Protein AF-A0A0M6WS82-F1 (afdb_monomer)

Sequence (126 aa):
MIPICLILFILFIAVITFAIKMADSAQAKVTEEFWEKERKANSTLRGDTTDLCYITIPEKFFPLNNDKINDLRDKTLVNLTGMTNTDLKLKYGILNFKKLSEYDDNFTKFVSMLESLQADAASAGN

Structure (mmCIF, N/CA/C/O backbone):
data_AF-A0A0M6WS82-F1
#
_entry.id   AF-A0A0M6WS82-F1
#
loop_
_atom_site.group_PDB
_atom_site.id
_atom_site.type_symbol
_atom_site.label_atom_id
_atom_site.label_alt_id
_atom_site.label_comp_id
_atom_site.label_asym_id
_atom_site.label_entity_id
_atom_site.label_seq_id
_atom_site.pdbx_PDB_ins_code
_atom_site.Cartn_x
_atom_site.Cartn_y
_atom_site.Cartn_z
_atom_site.occupancy
_atom_site.B_iso_or_equiv
_atom_site.auth_seq_id
_atom_site.auth_comp_id
_atom_site.auth_asym_id
_atom_site.auth_atom_id
_atom_site.pdbx_PDB_model_num
ATOM 1 N N . MET A 1 1 ? -27.044 28.189 49.399 1.00 62.81 1 MET A N 1
ATOM 2 C CA . MET A 1 1 ? -26.299 28.389 48.132 1.00 62.81 1 MET A CA 1
ATOM 3 C C . MET A 1 1 ? -25.342 27.234 47.833 1.00 62.81 1 MET A C 1
ATOM 5 O O . MET A 1 1 ? -25.453 26.661 46.763 1.00 62.81 1 MET A O 1
ATOM 9 N N . ILE A 1 2 ? -24.507 26.805 48.789 1.00 69.88 2 ILE A N 1
ATOM 10 C CA . ILE A 1 2 ? -23.569 25.663 48.662 1.00 69.88 2 ILE A CA 1
ATOM 11 C C . ILE A 1 2 ? -24.190 24.347 48.112 1.00 69.88 2 ILE A C 1
ATOM 13 O O . ILE A 1 2 ? -23.599 23.779 47.196 1.00 69.88 2 ILE A O 1
ATOM 17 N N . PRO A 1 3 ? -25.371 23.862 48.563 1.00 78.75 3 PRO A N 1
ATOM 18 C CA . PRO A 1 3 ? -25.913 22.585 48.073 1.00 78.75 3 PRO A CA 1
ATOM 19 C C . PRO A 1 3 ? -26.384 22.633 46.611 1.00 78.75 3 PRO A C 1
ATOM 21 O O . PRO A 1 3 ? -26.290 21.637 45.904 1.00 78.75 3 PRO A O 1
ATOM 24 N N . ILE A 1 4 ? -26.835 23.796 46.130 1.00 87.94 4 ILE A N 1
ATOM 25 C CA . ILE A 1 4 ? -27.279 23.973 44.739 1.00 87.94 4 ILE A CA 1
ATOM 26 C C . ILE A 1 4 ? -26.070 23.956 43.795 1.00 87.94 4 ILE A C 1
ATOM 28 O O . ILE A 1 4 ? -26.120 23.319 42.746 1.00 87.94 4 ILE A O 1
ATOM 32 N N . CYS A 1 5 ? -24.955 24.580 44.190 1.00 85.12 5 CYS A N 1
ATOM 33 C CA . CYS A 1 5 ? -23.719 24.561 43.406 1.00 85.12 5 CYS A CA 1
ATOM 34 C C . CYS A 1 5 ? -23.167 23.137 43.222 1.00 85.12 5 CYS A C 1
ATOM 36 O O . CYS A 1 5 ? -22.713 22.800 42.132 1.00 85.12 5 CYS A O 1
ATOM 38 N N . LEU A 1 6 ? -23.247 22.290 44.256 1.00 88.44 6 LEU A N 1
ATOM 39 C CA . LEU A 1 6 ? -22.808 20.891 44.176 1.00 88.44 6 LEU A CA 1
ATOM 40 C C . LEU A 1 6 ? -23.674 20.069 43.216 1.00 88.44 6 LEU A C 1
ATOM 42 O O . LEU A 1 6 ? -23.142 19.299 42.422 1.00 88.44 6 LEU A O 1
ATOM 46 N N . ILE A 1 7 ? -24.995 20.268 43.241 1.00 92.06 7 ILE A N 1
ATOM 47 C CA . ILE A 1 7 ? -25.918 19.591 42.320 1.00 92.06 7 ILE A CA 1
ATOM 48 C C . ILE A 1 7 ? -25.612 19.981 40.867 1.00 92.06 7 ILE A C 1
ATOM 50 O O . ILE A 1 7 ? -25.510 19.109 40.007 1.00 92.06 7 ILE A O 1
ATOM 54 N N . LEU A 1 8 ? -25.398 21.272 40.593 1.00 90.19 8 LEU A N 1
ATOM 55 C CA . LEU A 1 8 ? -25.033 21.749 39.254 1.00 90.19 8 LEU A CA 1
ATOM 56 C C . LEU A 1 8 ? -23.676 21.203 38.793 1.00 90.19 8 LEU A C 1
ATOM 58 O O . LEU A 1 8 ? -23.534 20.812 37.637 1.00 90.19 8 LEU A O 1
ATOM 62 N N . PHE A 1 9 ? -22.697 21.126 39.695 1.00 92.75 9 PHE A N 1
ATOM 63 C CA . PHE A 1 9 ? -21.379 20.569 39.398 1.00 92.75 9 PHE A CA 1
ATOM 64 C C . PHE A 1 9 ? -21.446 19.074 39.049 1.00 92.75 9 PHE A C 1
ATOM 66 O O . PHE A 1 9 ? -20.829 18.637 38.080 1.00 92.75 9 PHE A O 1
ATOM 73 N N . ILE A 1 10 ? -22.252 18.295 39.776 1.00 93.00 10 ILE A N 1
ATOM 74 C CA . ILE A 1 10 ? -22.468 16.869 39.485 1.00 93.00 10 ILE A CA 1
ATOM 75 C C . ILE A 1 10 ? -23.164 16.685 38.130 1.00 93.00 10 ILE A C 1
ATOM 77 O O . ILE A 1 10 ? -22.744 15.839 37.340 1.00 93.00 10 ILE A O 1
ATOM 81 N N . LEU A 1 11 ? -24.186 17.494 37.826 1.00 93.12 11 LEU A N 1
ATOM 82 C CA . LEU A 1 11 ? -24.853 17.457 36.519 1.00 93.12 11 LEU A CA 1
ATOM 83 C C . LEU A 1 11 ? -23.888 17.807 35.382 1.00 93.12 11 LEU A C 1
ATOM 85 O O . LEU A 1 11 ? -23.895 17.148 34.344 1.00 93.12 11 LEU A O 1
ATOM 89 N N . PHE A 1 12 ? -23.019 18.793 35.590 1.00 94.62 12 PHE A N 1
ATOM 90 C CA . PHE A 1 12 ? -21.999 19.171 34.619 1.00 94.62 12 PHE A CA 1
ATOM 91 C C . PHE A 1 12 ? -21.001 18.033 34.353 1.00 94.62 12 PHE A C 1
ATOM 93 O O . PHE A 1 12 ? -20.741 17.703 33.194 1.00 94.62 12 PHE A O 1
ATOM 100 N N . ILE A 1 13 ? -20.508 17.366 35.404 1.00 94.06 13 ILE A N 1
ATOM 101 C CA . ILE A 1 13 ? -19.629 16.19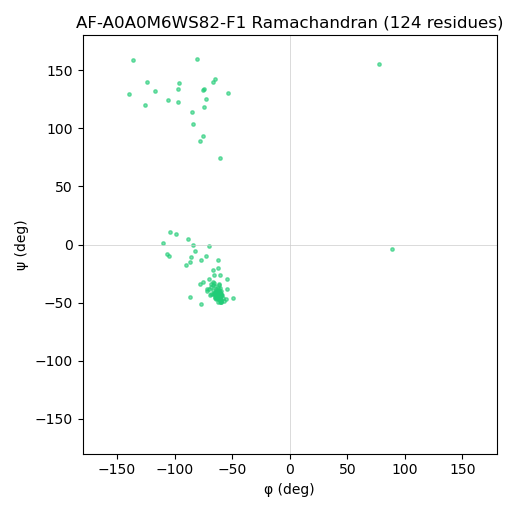0 35.270 1.00 94.06 13 ILE A CA 1
ATOM 102 C C . ILE A 1 13 ? -20.334 15.056 34.515 1.00 94.06 13 ILE A C 1
ATOM 104 O O . ILE A 1 13 ? -19.725 14.420 33.649 1.00 94.06 13 ILE A O 1
ATOM 108 N N . ALA A 1 14 ? -21.613 14.805 34.810 1.00 94.06 14 ALA A N 1
ATOM 109 C CA . ALA A 1 14 ? -22.392 13.769 34.138 1.00 94.06 14 ALA A CA 1
ATOM 110 C C . ALA A 1 14 ? -22.519 14.039 32.628 1.00 94.06 14 ALA A C 1
ATOM 112 O O . ALA A 1 14 ? -22.317 13.127 31.825 1.00 94.06 14 ALA A O 1
ATOM 113 N N . VAL A 1 15 ? -22.773 15.293 32.236 1.00 94.75 15 VAL A N 1
ATOM 114 C CA . VAL A 1 15 ? -22.850 15.706 30.824 1.00 94.75 15 VAL A CA 1
ATOM 115 C C . VAL A 1 15 ? -21.501 15.552 30.119 1.00 94.75 15 VAL A C 1
ATOM 117 O O . VAL A 1 15 ? -21.458 14.993 29.024 1.00 94.75 15 VAL A O 1
ATOM 120 N N . ILE A 1 16 ? -20.396 15.977 30.744 1.00 93.75 16 ILE A N 1
ATOM 121 C CA . ILE A 1 16 ? -19.049 15.810 30.169 1.00 93.75 16 ILE A CA 1
ATOM 122 C C . ILE A 1 16 ? -18.730 14.328 29.964 1.00 93.75 16 ILE A C 1
ATOM 124 O O . ILE A 1 16 ? -18.297 13.930 28.886 1.00 93.75 16 ILE A O 1
ATOM 128 N N . THR A 1 17 ? -18.980 13.497 30.975 1.00 92.50 17 THR A N 1
ATOM 129 C CA . THR A 1 17 ? -18.693 12.056 30.914 1.00 92.50 17 THR A CA 1
ATOM 130 C C . THR A 1 17 ? -19.508 11.375 29.817 1.00 92.50 17 THR A C 1
ATOM 132 O O . THR A 1 17 ? -18.989 10.535 29.082 1.00 92.50 17 THR A O 1
ATOM 135 N N . PHE A 1 18 ? -20.779 11.756 29.670 1.00 93.00 18 PHE A N 1
ATOM 136 C CA . PHE A 1 18 ? -21.635 11.258 28.600 1.00 93.00 18 PHE A CA 1
ATOM 137 C C . PHE A 1 18 ? -21.110 11.659 27.214 1.00 93.00 18 PHE A C 1
ATOM 139 O O . PHE A 1 18 ? -21.035 10.813 26.323 1.00 93.00 18 PHE A O 1
ATOM 146 N N . ALA A 1 19 ? -20.692 12.917 27.045 1.00 90.50 19 ALA A N 1
ATOM 147 C CA . ALA A 1 19 ? -20.128 13.404 25.790 1.00 90.50 19 ALA A CA 1
ATOM 148 C C . ALA A 1 19 ? -18.825 12.674 25.416 1.00 90.50 19 ALA A C 1
ATOM 150 O O . ALA A 1 19 ? -18.682 12.248 24.270 1.00 90.50 19 ALA A O 1
ATOM 151 N N . ILE A 1 20 ? -17.922 12.459 26.382 1.00 89.88 20 ILE A N 1
ATOM 152 C CA . ILE A 1 20 ? -16.682 11.688 26.184 1.00 89.88 20 ILE A CA 1
ATOM 153 C C . ILE A 1 20 ? -17.017 10.257 25.760 1.00 89.88 20 ILE A C 1
ATOM 155 O O . ILE A 1 20 ? -16.553 9.798 24.725 1.00 89.88 20 ILE A O 1
ATOM 159 N N . LYS A 1 21 ? -17.916 9.578 26.481 1.00 89.06 21 LYS A N 1
ATOM 160 C CA . LYS A 1 21 ? -18.302 8.195 26.172 1.00 89.06 21 LYS A CA 1
ATOM 161 C C . LYS A 1 21 ? -18.941 8.049 24.785 1.00 89.06 21 LYS A C 1
ATOM 163 O O . LYS A 1 21 ? -18.741 7.033 24.113 1.00 89.06 21 LYS A O 1
ATOM 168 N N . MET A 1 22 ? -19.703 9.049 24.342 1.00 87.06 22 MET A N 1
ATOM 169 C CA . MET A 1 22 ? -20.276 9.082 22.995 1.00 87.06 22 MET A CA 1
ATOM 170 C C . MET A 1 22 ? -19.192 9.274 21.924 1.00 87.06 22 MET A C 1
ATOM 172 O O . MET A 1 22 ? -19.207 8.567 20.915 1.00 87.06 22 MET A O 1
ATOM 176 N N . ALA A 1 23 ? -18.236 10.178 22.156 1.00 82.50 23 ALA A N 1
ATOM 177 C CA . ALA A 1 23 ? -17.099 10.400 21.263 1.00 82.50 23 ALA A CA 1
ATOM 178 C C . ALA A 1 23 ? -16.184 9.165 21.174 1.00 82.50 23 ALA A C 1
ATOM 180 O O . ALA A 1 23 ? -15.792 8.769 20.075 1.00 82.50 23 ALA A O 1
ATOM 181 N N . ASP A 1 24 ? -15.917 8.510 22.304 1.00 86.00 24 ASP A N 1
ATOM 182 C CA . ASP A 1 24 ? -15.134 7.274 22.378 1.00 86.00 24 ASP A CA 1
ATOM 183 C C . ASP A 1 24 ? -15.815 6.141 21.610 1.00 86.00 24 ASP A C 1
ATOM 185 O O . ASP A 1 24 ? -15.165 5.416 20.864 1.00 86.00 24 ASP A O 1
ATOM 189 N N . SER A 1 25 ? -17.141 6.016 21.724 1.00 80.56 25 SER A N 1
ATOM 190 C CA . SER A 1 25 ? -17.903 4.989 21.003 1.00 80.56 25 SER A CA 1
ATOM 191 C C . SER A 1 25 ? -17.857 5.189 19.484 1.00 80.56 25 SER A C 1
ATOM 193 O O . SER A 1 25 ? -17.819 4.214 18.735 1.00 80.56 25 SER A O 1
ATOM 195 N N . ALA A 1 26 ? -17.855 6.440 19.011 1.00 81.38 26 ALA A N 1
ATOM 196 C CA . ALA A 1 26 ? -17.722 6.743 17.587 1.00 81.38 26 ALA A CA 1
ATOM 197 C C . ALA A 1 26 ? -16.321 6.388 17.061 1.00 81.38 26 ALA A C 1
ATOM 199 O O . ALA A 1 26 ? -16.197 5.768 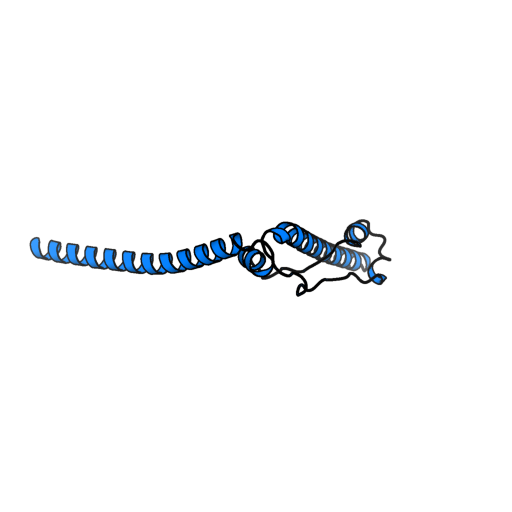16.006 1.00 81.38 26 ALA A O 1
ATOM 200 N N . GLN A 1 27 ? -15.273 6.712 17.822 1.00 80.19 27 GLN A N 1
ATOM 201 C CA . GLN A 1 27 ? -13.894 6.358 17.471 1.00 80.19 27 GLN A CA 1
ATOM 202 C C . GLN A 1 27 ? -13.636 4.849 17.558 1.00 80.19 27 GLN A C 1
ATOM 204 O O . GLN A 1 27 ? -12.922 4.296 16.718 1.00 80.19 27 GLN A O 1
ATOM 209 N N . ALA A 1 28 ? -14.249 4.172 18.531 1.00 85.56 28 ALA A N 1
ATOM 210 C CA . ALA A 1 28 ? -14.148 2.729 18.700 1.00 85.56 28 ALA A CA 1
ATOM 211 C C . ALA A 1 28 ? -14.661 1.984 17.463 1.00 85.56 28 ALA A C 1
ATOM 213 O O . ALA A 1 28 ? -13.976 1.084 16.992 1.00 85.56 28 ALA A O 1
ATOM 214 N N . LYS A 1 29 ? -15.794 2.409 16.886 1.00 86.38 29 LYS A N 1
ATOM 215 C CA . LYS A 1 29 ? -16.354 1.796 15.668 1.00 86.38 29 LYS A CA 1
ATOM 216 C C . LYS A 1 29 ? -15.426 1.921 14.465 1.00 86.38 29 LYS A C 1
ATOM 218 O O . LYS A 1 29 ? -15.125 0.924 13.826 1.00 86.38 29 LYS A O 1
ATOM 223 N N . VAL A 1 30 ? -14.918 3.125 14.192 1.00 86.06 30 VAL A N 1
ATOM 224 C CA . VAL A 1 30 ? -13.982 3.352 13.073 1.00 86.06 30 VAL A CA 1
ATOM 225 C C . VAL A 1 30 ? -12.710 2.518 13.247 1.00 86.06 30 VAL A C 1
ATOM 227 O O . VAL A 1 30 ? -12.202 1.923 12.298 1.00 86.06 30 VAL A O 1
ATOM 230 N N . THR A 1 31 ? -12.207 2.445 14.480 1.00 88.06 31 THR A N 1
ATOM 231 C CA . THR A 1 31 ? -11.018 1.654 14.813 1.00 88.06 31 THR A CA 1
ATOM 232 C C . THR A 1 31 ? -11.290 0.160 14.647 1.00 88.06 31 THR A C 1
ATOM 234 O O . THR A 1 31 ? -10.468 -0.561 14.089 1.00 88.06 31 THR A O 1
ATOM 237 N N . GLU A 1 32 ? -12.450 -0.316 15.092 1.00 92.81 32 GLU A N 1
ATOM 238 C CA . GLU A 1 32 ? -12.869 -1.709 14.959 1.00 92.81 32 GLU A CA 1
ATOM 239 C C . GLU A 1 32 ? -13.023 -2.123 13.493 1.00 92.81 32 GLU A C 1
ATOM 241 O O . GLU A 1 32 ? -12.461 -3.148 13.109 1.00 92.81 32 GLU A O 1
ATOM 246 N N . GLU A 1 33 ? -13.682 -1.305 12.669 1.00 92.19 33 GLU A N 1
ATOM 247 C CA . GLU A 1 33 ? -13.820 -1.526 11.224 1.00 92.19 33 GLU A CA 1
ATOM 248 C C . GLU A 1 33 ? -12.452 -1.603 10.535 1.00 92.19 33 GLU A C 1
ATOM 250 O O . GLU A 1 33 ? -12.203 -2.499 9.722 1.00 92.19 33 GLU A O 1
ATOM 255 N N . PHE A 1 34 ? -11.527 -0.706 10.894 1.00 92.69 34 PHE A N 1
ATOM 256 C CA . PHE A 1 34 ? -10.154 -0.745 10.394 1.00 92.69 34 PHE A CA 1
ATOM 257 C C . PHE A 1 34 ? -9.453 -2.059 10.768 1.00 92.69 34 PHE A C 1
ATOM 259 O O . PHE A 1 34 ? -8.886 -2.733 9.902 1.00 92.69 34 PHE A O 1
ATOM 266 N N . TRP A 1 35 ? -9.519 -2.463 12.040 1.00 93.94 35 TRP A N 1
ATOM 267 C CA . TRP A 1 35 ? -8.896 -3.704 12.499 1.00 93.94 35 TRP A CA 1
ATOM 268 C C . TRP A 1 35 ? -9.549 -4.944 11.904 1.00 93.94 35 TRP A C 1
ATOM 270 O O . TRP A 1 35 ? -8.859 -5.924 11.633 1.00 93.94 35 TRP A O 1
ATOM 280 N N . GLU A 1 36 ? -10.860 -4.935 11.690 1.00 95.19 36 GLU A N 1
ATOM 281 C CA . GLU A 1 36 ? -11.564 -6.030 11.034 1.00 95.19 36 GLU A CA 1
ATOM 282 C C . GLU A 1 36 ? -11.120 -6.172 9.579 1.00 95.19 36 GLU A C 1
ATOM 284 O O . GLU A 1 36 ? -10.768 -7.276 9.146 1.00 95.19 36 GLU A O 1
ATOM 289 N N . LYS A 1 37 ? -11.036 -5.052 8.852 1.00 94.06 37 LYS A N 1
ATOM 290 C CA . LYS A 1 37 ? -10.512 -5.018 7.486 1.00 94.06 37 LYS A CA 1
ATOM 291 C C . LYS A 1 37 ? -9.077 -5.550 7.433 1.00 94.06 37 LYS A C 1
ATOM 293 O O . LYS A 1 37 ? -8.784 -6.408 6.601 1.00 94.06 37 LYS A O 1
ATOM 298 N N . GLU A 1 38 ? -8.208 -5.114 8.343 1.00 92.94 38 GLU A N 1
ATOM 299 C CA . GLU A 1 38 ? -6.813 -5.570 8.415 1.00 92.94 38 GLU A CA 1
ATOM 300 C C . GLU A 1 38 ? -6.698 -7.053 8.806 1.00 92.94 38 GLU A C 1
ATOM 302 O O . GLU A 1 38 ? -5.899 -7.785 8.221 1.00 92.94 38 GLU A O 1
ATOM 307 N N . ARG A 1 39 ? -7.526 -7.551 9.735 1.00 94.50 39 ARG A N 1
ATOM 308 C CA . ARG A 1 39 ? -7.586 -8.987 10.072 1.00 94.50 39 ARG A CA 1
ATOM 309 C C . ARG A 1 39 ? -7.994 -9.821 8.865 1.00 94.50 39 ARG A C 1
ATOM 311 O O . ARG A 1 39 ? -7.355 -10.830 8.575 1.00 94.50 39 ARG A O 1
ATOM 318 N N . LYS A 1 40 ? -9.024 -9.390 8.136 1.00 93.94 40 LYS A N 1
ATOM 319 C CA . LYS A 1 40 ? -9.478 -10.068 6.919 1.00 93.94 40 LYS A CA 1
ATOM 320 C C . LYS A 1 40 ? -8.392 -10.059 5.842 1.00 93.94 40 LYS A C 1
ATOM 322 O O . LYS A 1 40 ? -8.122 -11.098 5.237 1.00 93.94 40 LYS A O 1
ATOM 327 N N . ALA A 1 41 ? -7.713 -8.928 5.667 1.00 93.06 41 ALA A N 1
ATOM 328 C CA . ALA A 1 41 ? -6.571 -8.796 4.769 1.00 93.06 41 ALA A CA 1
ATOM 329 C C . ALA A 1 41 ? -5.469 -9.803 5.119 1.00 93.06 41 ALA A C 1
ATOM 331 O O . ALA A 1 41 ? -5.024 -10.564 4.264 1.00 93.06 41 ALA A O 1
ATOM 332 N N . ASN A 1 42 ? -5.110 -9.880 6.402 1.00 92.62 42 ASN A N 1
ATOM 333 C CA . ASN A 1 42 ? -4.083 -10.787 6.908 1.00 92.62 42 ASN A CA 1
ATOM 334 C C . ASN A 1 42 ? -4.513 -12.269 6.944 1.00 92.62 42 ASN A C 1
ATOM 336 O O . ASN A 1 42 ? -3.673 -13.145 7.138 1.00 92.62 42 ASN A O 1
ATOM 340 N N . SER A 1 43 ? -5.794 -12.573 6.725 1.00 91.50 43 SER A N 1
ATOM 341 C CA . SER A 1 43 ? -6.280 -13.949 6.542 1.00 91.50 43 SER A CA 1
ATOM 342 C C . SER A 1 43 ? -6.267 -14.408 5.078 1.00 91.50 43 SER A C 1
ATOM 344 O O . SER A 1 43 ? -6.312 -15.607 4.798 1.00 91.50 43 SER A O 1
ATOM 346 N N . THR A 1 44 ? -6.182 -13.472 4.129 1.00 90.94 44 THR A N 1
ATOM 347 C CA . THR A 1 44 ? -6.241 -13.777 2.696 1.00 90.94 44 THR A CA 1
ATOM 348 C C . THR A 1 44 ? -4.855 -14.191 2.199 1.00 90.94 44 THR A C 1
ATOM 350 O O . THR A 1 44 ? -3.962 -13.368 2.012 1.00 90.94 44 THR A O 1
ATOM 353 N N . LEU A 1 45 ? -4.649 -15.495 1.993 1.00 88.31 45 LEU A N 1
ATOM 354 C CA . LEU A 1 45 ? -3.337 -16.039 1.616 1.00 88.31 45 LEU A CA 1
ATOM 355 C C . LEU A 1 45 ? -3.001 -15.818 0.136 1.00 88.31 45 LEU A C 1
ATOM 357 O O . LEU A 1 45 ? -1.917 -15.330 -0.186 1.00 88.31 45 LEU A O 1
ATOM 361 N N . ARG A 1 46 ? -3.919 -16.188 -0.763 1.00 88.81 46 ARG A N 1
ATOM 362 C CA . ARG A 1 46 ? -3.762 -16.090 -2.222 1.00 88.81 46 ARG A CA 1
ATOM 363 C C . ARG A 1 46 ? -4.898 -15.264 -2.809 1.00 88.81 46 ARG A C 1
ATOM 365 O O . ARG A 1 46 ? -6.043 -15.443 -2.407 1.00 88.81 46 ARG A O 1
ATOM 372 N N . GLY A 1 47 ? -4.570 -14.426 -3.780 1.00 88.56 47 GLY A N 1
ATOM 373 C CA . GLY A 1 47 ? -5.521 -13.721 -4.631 1.00 88.56 47 GLY A CA 1
ATOM 374 C C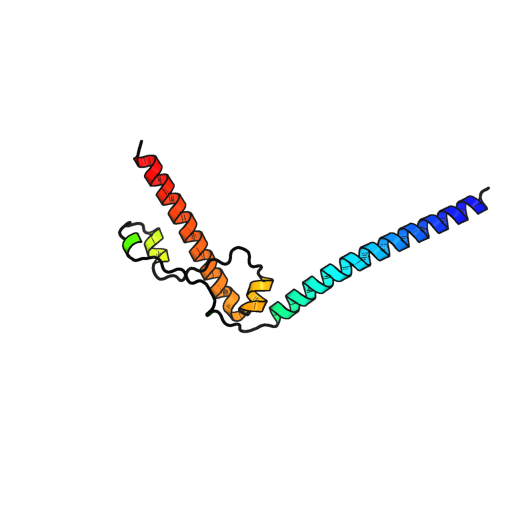 . GLY A 1 47 ? -5.062 -13.769 -6.084 1.00 88.56 47 GLY A C 1
ATOM 375 O O . GLY A 1 47 ? -3.889 -14.035 -6.367 1.00 88.56 47 GLY A O 1
ATOM 376 N N . ASP A 1 48 ? -6.008 -13.568 -6.994 1.00 88.31 48 ASP A N 1
ATOM 377 C CA . ASP A 1 48 ? -5.732 -13.518 -8.426 1.00 88.31 48 ASP A CA 1
ATOM 378 C C . ASP A 1 48 ? -5.052 -12.194 -8.777 1.00 88.31 48 ASP A C 1
ATOM 380 O O . ASP A 1 48 ? -5.490 -11.151 -8.317 1.00 88.31 48 ASP A O 1
ATOM 384 N N . THR A 1 49 ? -3.985 -12.247 -9.573 1.00 88.94 49 THR A N 1
ATOM 385 C CA . THR A 1 49 ? -3.215 -11.066 -10.013 1.00 88.94 49 THR A CA 1
ATOM 386 C C . THR A 1 49 ? -3.395 -10.770 -11.500 1.00 88.94 49 THR A C 1
ATOM 388 O O . THR A 1 49 ? -2.795 -9.835 -12.017 1.00 88.94 49 THR A O 1
ATOM 391 N N . THR A 1 50 ? -4.215 -11.557 -12.199 1.00 88.81 50 THR A N 1
ATOM 392 C CA . THR A 1 50 ? -4.376 -11.478 -13.658 1.00 88.81 50 THR A CA 1
ATOM 393 C C . THR A 1 50 ? -5.033 -10.170 -14.111 1.00 88.81 50 THR A C 1
ATOM 395 O O . THR A 1 50 ? -4.853 -9.753 -15.251 1.00 88.81 50 THR A O 1
ATOM 398 N N . ASP A 1 51 ? -5.767 -9.497 -13.223 1.00 90.38 51 ASP A N 1
ATOM 399 C CA . ASP A 1 51 ? -6.413 -8.205 -13.468 1.00 90.38 51 ASP A CA 1
ATOM 400 C C . ASP A 1 51 ? -5.485 -6.995 -13.248 1.00 90.38 51 ASP A C 1
ATOM 402 O O . ASP A 1 51 ? -5.913 -5.851 -13.426 1.00 90.38 51 ASP A O 1
ATOM 406 N N . LEU A 1 52 ? -4.222 -7.217 -12.866 1.00 89.81 52 LEU A N 1
ATOM 407 C CA . LEU A 1 52 ? -3.239 -6.145 -12.757 1.00 89.81 52 LEU A CA 1
ATOM 408 C C . LEU A 1 52 ? -2.914 -5.558 -14.131 1.00 89.81 52 LEU A C 1
ATOM 410 O O . LEU A 1 52 ? -2.733 -6.262 -15.124 1.00 89.81 52 LEU A O 1
ATOM 414 N N . CYS A 1 53 ? -2.772 -4.234 -14.167 1.00 87.88 53 CYS A N 1
ATOM 415 C CA . CYS A 1 53 ? -2.313 -3.529 -15.354 1.00 87.88 53 CYS A CA 1
ATOM 416 C C . CYS A 1 53 ? -0.792 -3.680 -15.478 1.00 87.88 53 CYS A C 1
ATOM 418 O O . CYS A 1 53 ? -0.021 -2.888 -14.931 1.00 87.88 53 CYS A O 1
ATOM 420 N N . TYR A 1 54 ? -0.366 -4.737 -16.163 1.00 88.06 54 TYR A N 1
ATOM 421 C CA . TYR A 1 54 ? 1.040 -4.984 -16.449 1.00 88.06 54 TYR A CA 1
ATOM 422 C C . TYR A 1 54 ? 1.551 -4.011 -17.505 1.00 88.06 54 TYR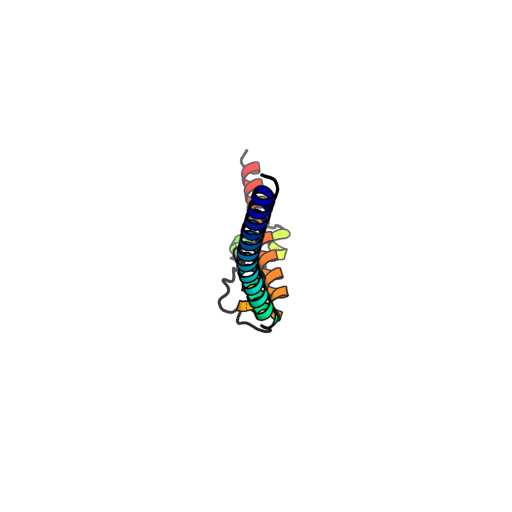 A C 1
ATOM 424 O O . TYR A 1 54 ? 1.014 -3.920 -18.609 1.00 88.06 54 TYR A O 1
ATOM 432 N N . ILE 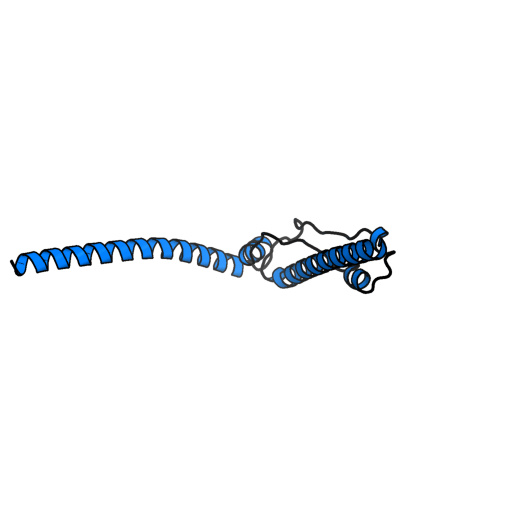A 1 55 ? 2.620 -3.300 -17.165 1.00 86.75 55 ILE A N 1
ATOM 433 C CA . ILE A 1 55 ? 3.271 -2.363 -18.071 1.00 86.75 55 ILE A CA 1
ATOM 434 C C . ILE A 1 55 ? 4.450 -3.084 -18.720 1.00 86.75 55 ILE A C 1
ATOM 436 O O . ILE A 1 55 ? 5.353 -3.5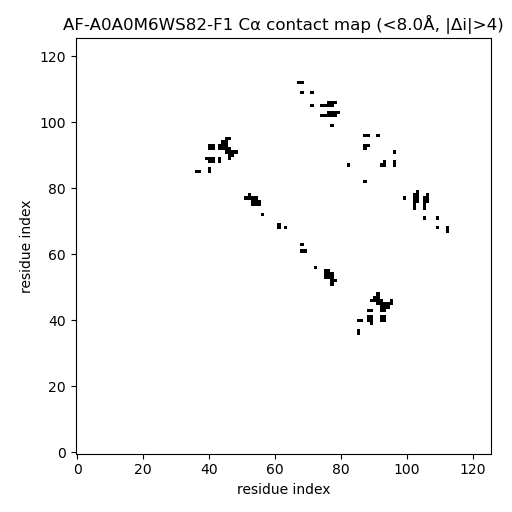72 -18.040 1.00 86.75 55 ILE A O 1
ATOM 440 N N . THR A 1 56 ? 4.446 -3.139 -20.050 1.00 80.06 56 THR A N 1
ATOM 441 C CA . THR A 1 56 ? 5.570 -3.634 -20.851 1.00 80.06 56 THR A CA 1
ATOM 442 C C . THR A 1 56 ? 6.267 -2.450 -21.500 1.00 80.06 56 THR A C 1
ATOM 444 O O . THR A 1 56 ? 5.629 -1.670 -22.207 1.00 80.06 56 THR A O 1
ATOM 447 N N . ILE A 1 57 ? 7.574 -2.315 -21.275 1.00 76.06 57 ILE A N 1
ATOM 448 C CA . ILE A 1 57 ? 8.379 -1.268 -21.908 1.00 76.06 57 ILE A CA 1
ATOM 449 C C . ILE A 1 57 ? 8.602 -1.660 -23.379 1.00 76.06 57 ILE A C 1
ATOM 451 O O . ILE A 1 57 ? 9.189 -2.710 -23.643 1.00 76.06 57 ILE A O 1
ATOM 455 N N . PRO A 1 58 ? 8.139 -0.857 -24.356 1.00 74.56 58 PRO A N 1
ATOM 456 C CA . PRO A 1 58 ? 8.317 -1.180 -25.768 1.00 74.56 58 PRO A CA 1
ATOM 457 C C . PRO A 1 58 ? 9.793 -1.173 -26.175 1.00 74.56 58 PRO A C 1
ATOM 459 O O . PRO A 1 58 ? 10.533 -0.272 -25.779 1.00 74.56 58 PRO A O 1
ATOM 462 N N . GLU A 1 59 ? 10.202 -2.093 -27.058 1.00 69.88 59 GLU A N 1
ATOM 463 C CA . GLU A 1 59 ? 11.627 -2.266 -27.379 1.00 69.88 59 GLU A CA 1
ATOM 464 C C . GLU A 1 59 ? 12.313 -1.021 -27.971 1.00 69.88 59 GLU A C 1
ATOM 466 O O . GLU A 1 59 ? 13.504 -0.780 -27.782 1.00 69.88 59 GLU A O 1
ATOM 471 N N . LYS A 1 60 ? 11.529 -0.164 -28.625 1.00 68.12 60 LYS A N 1
ATOM 472 C CA . LYS A 1 60 ? 11.964 1.118 -29.193 1.00 68.12 60 LYS A CA 1
ATOM 473 C C . LYS A 1 60 ? 12.494 2.137 -28.174 1.00 68.12 60 LYS A C 1
ATOM 475 O O . LYS A 1 60 ? 13.064 3.134 -28.599 1.00 68.12 60 LYS A O 1
ATOM 480 N N . PHE A 1 61 ? 12.286 1.930 -26.871 1.00 64.81 61 PHE A N 1
ATOM 481 C CA . PHE A 1 61 ? 12.839 2.794 -25.818 1.00 64.81 61 PHE A CA 1
ATOM 482 C C . PHE A 1 61 ? 14.258 2.387 -25.390 1.00 64.81 61 PHE A C 1
ATOM 484 O O . PHE A 1 61 ? 14.965 3.207 -24.813 1.00 64.81 61 PHE A O 1
ATOM 491 N N . PHE A 1 62 ? 14.721 1.182 -25.747 1.00 62.41 62 PHE A N 1
ATOM 492 C CA . PHE A 1 62 ? 16.054 0.682 -25.392 1.00 62.41 62 PHE A CA 1
ATOM 493 C C . PHE A 1 62 ? 17.251 1.116 -26.267 1.00 62.41 62 PHE A C 1
ATOM 495 O O . PHE A 1 62 ? 18.366 0.802 -25.859 1.00 62.41 62 PHE A O 1
ATOM 502 N N . PRO A 1 63 ? 17.147 1.847 -27.406 1.00 57.31 63 PRO A N 1
ATOM 503 C CA . PRO A 1 63 ? 18.351 2.371 -28.062 1.00 57.31 63 PRO A CA 1
ATOM 504 C C . PRO A 1 63 ? 19.019 3.506 -27.260 1.00 57.31 63 PRO A C 1
ATOM 506 O O . PRO A 1 63 ? 20.068 4.011 -27.654 1.00 57.31 63 PRO A O 1
ATOM 509 N N . LEU A 1 64 ? 18.448 3.889 -26.113 1.00 60.25 64 LEU A N 1
ATOM 510 C CA . LEU A 1 64 ? 19.125 4.656 -25.078 1.00 60.25 64 LEU A CA 1
ATOM 511 C C . LEU A 1 64 ? 20.080 3.707 -24.333 1.00 60.25 64 LEU A C 1
ATOM 513 O O . LEU A 1 64 ? 19.654 3.025 -23.408 1.00 60.25 64 LEU A O 1
ATOM 517 N N . ASN A 1 65 ? 21.352 3.640 -24.744 1.00 58.44 65 ASN A N 1
ATOM 518 C CA . ASN A 1 65 ? 22.434 2.945 -24.023 1.00 58.44 65 ASN A CA 1
ATOM 519 C C . ASN A 1 65 ? 22.629 3.555 -22.619 1.00 58.44 65 ASN A C 1
ATOM 521 O O . ASN A 1 65 ? 23.559 4.321 -22.378 1.00 58.44 65 ASN A O 1
ATOM 525 N N . ASN A 1 66 ? 21.716 3.256 -21.704 1.00 66.38 66 ASN A N 1
ATOM 526 C CA . ASN A 1 66 ? 21.722 3.716 -20.328 1.00 66.38 66 ASN A CA 1
ATOM 527 C C . ASN A 1 66 ? 21.634 2.485 -19.429 1.00 66.38 66 ASN A C 1
ATOM 529 O O . ASN A 1 66 ? 20.664 1.735 -19.494 1.00 66.38 66 ASN A O 1
ATOM 533 N N . ASP A 1 67 ? 22.626 2.271 -18.572 1.00 73.50 67 ASP A N 1
ATOM 534 C CA . ASP A 1 67 ? 22.676 1.092 -17.699 1.00 73.50 67 ASP A CA 1
ATOM 535 C C . ASP A 1 67 ? 21.395 0.935 -16.857 1.00 73.50 67 ASP A C 1
ATOM 537 O O . ASP A 1 67 ? 20.922 -0.177 -16.623 1.00 73.50 67 ASP A O 1
ATOM 541 N N . LYS A 1 68 ? 20.738 2.055 -16.520 1.00 72.69 68 LYS A N 1
ATOM 542 C CA . LYS A 1 68 ? 19.479 2.077 -15.763 1.00 72.69 68 LYS A CA 1
ATOM 543 C C . LYS A 1 68 ? 18.287 1.479 -16.519 1.00 72.69 68 LYS A C 1
ATOM 545 O O . LYS A 1 68 ? 17.402 0.914 -15.880 1.00 72.69 68 LYS A O 1
ATOM 550 N N . ILE A 1 69 ? 18.232 1.605 -17.852 1.00 77.06 69 ILE A N 1
ATOM 551 C CA . ILE A 1 69 ? 17.118 1.049 -18.644 1.00 77.06 69 ILE A CA 1
ATOM 552 C C . ILE A 1 69 ? 17.277 -0.457 -18.838 1.00 77.06 69 ILE A C 1
ATOM 554 O O . ILE A 1 69 ? 16.290 -1.194 -18.817 1.00 77.06 69 ILE A O 1
ATOM 558 N N . ASN A 1 70 ? 18.524 -0.919 -18.956 1.00 77.12 70 ASN A N 1
ATOM 559 C CA . ASN A 1 70 ? 18.851 -2.338 -19.057 1.00 77.12 70 ASN A CA 1
ATOM 560 C C . ASN A 1 70 ? 18.448 -3.089 -17.782 1.00 77.12 70 ASN A C 1
ATOM 562 O O . ASN A 1 70 ? 17.859 -4.164 -17.871 1.00 77.12 70 ASN A O 1
ATOM 566 N N . ASP A 1 71 ? 18.643 -2.477 -16.611 1.00 80.56 71 ASP A N 1
ATOM 567 C CA . ASP A 1 71 ? 18.225 -3.038 -15.321 1.00 80.56 71 ASP A CA 1
ATOM 568 C C . ASP A 1 71 ? 16.707 -3.236 -15.182 1.00 80.56 71 ASP A C 1
ATOM 570 O O . ASP A 1 71 ? 16.266 -3.990 -14.307 1.00 80.56 71 ASP A O 1
ATOM 574 N N . LEU A 1 72 ? 15.896 -2.546 -15.989 1.00 84.12 72 LEU A N 1
ATOM 575 C CA . LEU A 1 72 ? 14.431 -2.618 -15.966 1.00 84.12 72 LEU A CA 1
ATOM 576 C C . LEU A 1 72 ? 13.847 -3.432 -17.127 1.00 84.12 72 LEU A C 1
ATOM 578 O O . LEU A 1 72 ? 12.658 -3.740 -17.091 1.00 84.12 72 LEU A O 1
ATOM 582 N N . ARG A 1 73 ? 14.659 -3.808 -18.124 1.00 80.00 73 ARG A N 1
ATOM 583 C CA . ARG A 1 73 ? 14.207 -4.453 -19.367 1.00 80.00 73 ARG A CA 1
ATOM 584 C C . ARG A 1 73 ? 13.387 -5.722 -19.130 1.00 80.00 73 ARG A C 1
ATOM 586 O O . ARG A 1 73 ? 12.316 -5.870 -19.708 1.00 80.00 73 ARG A O 1
ATOM 593 N N . ASP A 1 74 ? 13.878 -6.598 -18.259 1.00 82.81 74 ASP A N 1
ATOM 594 C CA . ASP A 1 74 ? 13.272 -7.910 -17.995 1.00 82.81 74 ASP A CA 1
ATOM 595 C C . ASP A 1 74 ? 12.402 -7.917 -16.728 1.00 82.81 74 ASP A C 1
ATOM 597 O O . ASP A 1 74 ? 11.976 -8.970 -16.246 1.00 82.81 74 ASP A O 1
ATOM 601 N N . LYS A 1 75 ? 12.152 -6.740 -16.146 1.00 87.75 75 LYS A N 1
ATOM 602 C CA . LYS A 1 75 ? 11.400 -6.612 -14.900 1.00 87.75 75 LYS A CA 1
ATOM 603 C C . LYS A 1 75 ? 9.942 -6.300 -15.181 1.00 87.75 75 LYS A C 1
ATOM 605 O O . LYS A 1 75 ? 9.606 -5.486 -16.030 1.00 87.75 75 LYS A O 1
ATOM 610 N N . THR A 1 76 ? 9.055 -6.934 -14.423 1.00 89.69 76 THR A N 1
ATOM 611 C CA . THR A 1 76 ? 7.630 -6.607 -14.457 1.00 89.69 76 THR A CA 1
ATOM 612 C C . THR A 1 76 ? 7.392 -5.300 -13.712 1.00 89.69 76 THR A C 1
ATOM 614 O O . THR A 1 76 ? 7.879 -5.122 -12.591 1.00 89.69 76 THR A O 1
ATOM 617 N N . LEU A 1 77 ? 6.620 -4.411 -14.333 1.00 91.94 77 LEU A N 1
ATOM 618 C CA . LEU A 1 77 ? 6.219 -3.135 -13.762 1.00 91.94 77 LEU A CA 1
ATOM 619 C C . LEU A 1 77 ? 4.701 -3.120 -13.614 1.00 91.94 77 LEU A C 1
ATOM 621 O O . LEU A 1 77 ? 3.969 -3.459 -14.548 1.00 91.94 77 LEU A O 1
ATOM 625 N N . VAL A 1 78 ? 4.239 -2.721 -12.437 1.00 93.81 78 VAL A N 1
ATOM 626 C CA . VAL A 1 78 ? 2.819 -2.545 -12.138 1.00 93.81 78 VAL A CA 1
ATOM 627 C C . VAL A 1 78 ? 2.696 -1.287 -11.300 1.00 93.81 78 VAL A C 1
ATOM 629 O O . VAL A 1 78 ? 3.408 -1.140 -10.316 1.00 93.81 78 VAL A O 1
ATOM 632 N N . ASN A 1 79 ? 1.798 -0.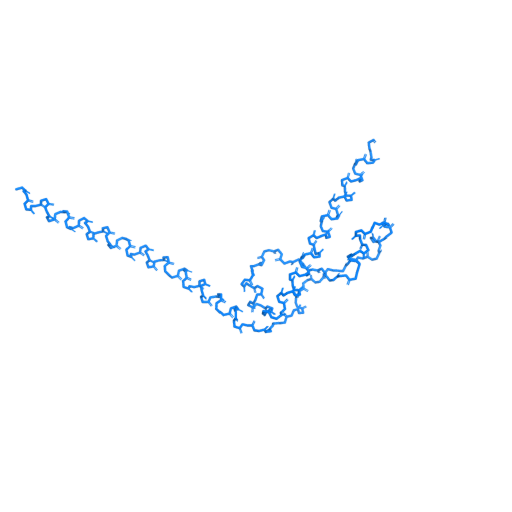388 -11.688 1.00 92.25 79 ASN A N 1
ATOM 633 C CA . ASN A 1 79 ? 1.495 0.791 -10.889 1.00 92.25 79 ASN A CA 1
ATOM 634 C C . ASN A 1 79 ? 0.448 0.431 -9.828 1.00 92.25 79 ASN A C 1
ATOM 636 O O . ASN A 1 79 ? -0.698 0.136 -10.182 1.00 92.25 79 ASN A O 1
ATOM 640 N N . LEU A 1 80 ? 0.826 0.471 -8.550 1.00 93.00 80 LEU A N 1
ATOM 641 C CA . LEU A 1 80 ? -0.083 0.220 -7.425 1.00 93.00 80 LEU A CA 1
ATOM 642 C C . LEU A 1 80 ? -0.510 1.508 -6.702 1.00 93.00 80 LEU A C 1
ATOM 644 O O . LEU A 1 80 ? -1.148 1.445 -5.648 1.00 93.00 80 LEU A O 1
ATOM 648 N N . THR A 1 81 ? -0.211 2.680 -7.275 1.00 91.12 81 THR A N 1
ATOM 649 C CA . THR A 1 81 ? -0.584 3.984 -6.713 1.00 91.12 81 THR A CA 1
ATOM 650 C C . THR A 1 81 ? -2.082 4.048 -6.425 1.00 91.12 81 THR A C 1
ATOM 652 O O . THR A 1 81 ? -2.919 3.752 -7.278 1.00 91.12 81 THR A O 1
ATOM 655 N N . GLY A 1 82 ? -2.426 4.479 -5.212 1.00 91.19 82 GLY A N 1
ATOM 656 C CA . GLY A 1 82 ? -3.812 4.608 -4.761 1.00 91.19 82 GLY A CA 1
ATOM 657 C C . GLY A 1 82 ? -4.395 3.352 -4.107 1.00 91.19 82 GLY A C 1
ATOM 658 O O . GLY A 1 82 ? -5.508 3.422 -3.591 1.00 91.19 82 GLY A O 1
ATOM 659 N N . MET A 1 83 ? -3.664 2.232 -4.062 1.00 92.56 83 MET A N 1
ATOM 660 C CA . MET A 1 83 ? -4.038 1.060 -3.264 1.00 92.56 83 MET A CA 1
ATOM 661 C C . MET A 1 83 ? -3.299 1.056 -1.924 1.00 92.56 83 MET A C 1
ATOM 663 O O . MET A 1 83 ? -2.087 1.249 -1.872 1.00 92.56 83 MET A O 1
ATOM 667 N N . THR A 1 84 ? -4.012 0.805 -0.822 1.00 92.50 84 THR A N 1
ATOM 668 C CA . THR A 1 84 ? -3.357 0.612 0.481 1.00 92.50 84 THR A CA 1
ATOM 669 C C . THR A 1 84 ? -2.812 -0.809 0.612 1.00 92.50 84 THR A C 1
ATOM 671 O O . THR A 1 84 ? -3.300 -1.742 -0.027 1.00 92.50 84 THR A O 1
ATOM 674 N N . ASN A 1 85 ? -1.855 -1.016 1.520 1.00 93.50 85 ASN A N 1
ATOM 675 C CA . ASN A 1 85 ? -1.346 -2.355 1.834 1.00 93.50 85 ASN A CA 1
ATOM 676 C C . ASN A 1 85 ? -2.469 -3.326 2.222 1.00 93.50 85 ASN A C 1
ATOM 678 O O . ASN A 1 85 ? -2.443 -4.493 1.836 1.00 93.50 85 ASN A O 1
ATOM 682 N N . THR A 1 86 ? -3.469 -2.844 2.958 1.00 93.81 86 THR A N 1
ATOM 683 C CA . THR A 1 86 ? -4.647 -3.627 3.333 1.00 93.81 86 THR A CA 1
ATOM 684 C C . THR A 1 86 ? -5.465 -4.023 2.102 1.00 93.81 86 THR A C 1
ATOM 686 O O . THR A 1 86 ? -5.874 -5.177 1.998 1.00 93.81 86 THR A O 1
ATOM 689 N N . ASP A 1 87 ? -5.664 -3.114 1.140 1.00 93.69 87 ASP A N 1
ATOM 690 C CA . ASP A 1 87 ? -6.387 -3.410 -0.108 1.00 93.69 87 ASP A CA 1
ATOM 691 C C . ASP A 1 87 ? -5.636 -4.435 -0.966 1.00 93.69 87 ASP A C 1
ATOM 693 O O . ASP A 1 87 ? -6.240 -5.385 -1.467 1.00 93.69 87 ASP A O 1
ATOM 697 N N . LEU A 1 88 ? -4.311 -4.295 -1.073 1.00 94.31 88 LEU A N 1
ATOM 698 C CA . LEU A 1 88 ? -3.457 -5.233 -1.803 1.00 94.31 88 LEU A CA 1
ATOM 699 C C . LEU A 1 88 ? -3.519 -6.637 -1.197 1.00 94.31 88 LEU A C 1
ATOM 701 O O . LEU A 1 88 ? -3.714 -7.615 -1.917 1.00 94.31 88 LEU A O 1
ATOM 705 N N . LYS A 1 89 ? -3.409 -6.745 0.130 1.00 94.88 89 LYS A N 1
ATOM 706 C CA . LYS A 1 89 ? -3.538 -8.020 0.849 1.00 94.88 89 LYS A CA 1
ATOM 707 C C . LYS A 1 89 ? -4.932 -8.632 0.685 1.00 94.88 89 LYS A C 1
ATOM 709 O O . LYS A 1 89 ? -5.035 -9.834 0.476 1.00 94.88 89 LYS A O 1
ATOM 714 N N . LEU A 1 90 ? -5.994 -7.825 0.750 1.00 94.31 90 LEU A N 1
ATOM 715 C CA . LEU A 1 90 ? -7.371 -8.300 0.561 1.00 94.31 90 LEU A CA 1
ATOM 716 C C . LEU A 1 90 ? -7.620 -8.831 -0.848 1.00 94.31 90 LEU A C 1
ATOM 718 O O . LEU A 1 90 ? -8.307 -9.836 -1.004 1.00 94.31 90 LEU A O 1
ATOM 722 N N . LYS A 1 91 ? -7.106 -8.140 -1.866 1.00 93.38 91 LYS A N 1
ATOM 723 C CA . LYS A 1 91 ? -7.407 -8.446 -3.265 1.00 93.38 91 LYS A CA 1
ATOM 724 C C . LYS A 1 91 ? -6.477 -9.509 -3.843 1.00 93.38 91 LYS A C 1
ATOM 726 O O . LYS A 1 91 ? -6.931 -10.459 -4.473 1.00 93.38 91 LYS A O 1
ATOM 731 N N . TYR A 1 92 ? -5.181 -9.372 -3.585 1.00 94.75 92 TYR A N 1
ATOM 732 C CA . TYR A 1 92 ? -4.135 -10.193 -4.192 1.00 94.75 92 TYR A CA 1
ATOM 733 C C . TYR A 1 92 ? -3.528 -11.210 -3.225 1.00 94.75 92 TYR A C 1
ATOM 735 O O . TYR A 1 92 ? -2.776 -12.086 -3.647 1.00 94.75 92 TYR A O 1
ATOM 743 N N . GLY A 1 93 ? -3.870 -11.145 -1.940 1.00 94.12 93 GLY A N 1
ATOM 744 C CA . GLY A 1 93 ? -3.344 -12.044 -0.923 1.00 94.12 93 GLY A CA 1
ATOM 745 C C . GLY A 1 93 ? -1.924 -11.701 -0.472 1.00 94.12 93 GLY A C 1
ATOM 746 O O . GLY A 1 93 ? -1.115 -11.111 -1.191 1.00 94.12 93 GLY A O 1
ATOM 747 N N . ILE A 1 94 ? -1.597 -12.122 0.747 1.00 94.50 94 ILE A N 1
ATOM 748 C CA . ILE A 1 94 ? -0.311 -11.830 1.402 1.00 94.50 94 ILE A CA 1
ATOM 749 C C . ILE A 1 94 ? 0.863 -12.496 0.684 1.00 94.50 94 ILE A C 1
ATOM 751 O O . ILE A 1 94 ? 1.955 -11.934 0.638 1.00 94.50 94 ILE A O 1
ATOM 755 N N . LEU A 1 95 ? 0.661 -13.680 0.099 1.00 94.06 95 LEU A N 1
ATOM 756 C CA . LEU A 1 95 ? 1.747 -14.400 -0.572 1.00 94.06 95 LEU A CA 1
ATOM 757 C C . LEU A 1 95 ? 2.258 -13.665 -1.817 1.00 94.06 95 LEU A C 1
ATOM 759 O O . LEU A 1 95 ? 3.425 -13.811 -2.173 1.00 94.06 95 LEU A O 1
ATOM 763 N N . ASN A 1 96 ? 1.417 -12.842 -2.445 1.00 94.12 96 ASN A N 1
ATOM 764 C CA . ASN A 1 96 ? 1.815 -12.011 -3.576 1.00 94.12 96 ASN A CA 1
ATOM 765 C C . ASN A 1 96 ? 2.430 -10.673 -3.137 1.00 94.12 96 ASN A C 1
ATOM 767 O O . ASN A 1 96 ? 3.029 -9.991 -3.961 1.00 94.12 96 ASN A O 1
ATOM 771 N N . PHE A 1 97 ? 2.345 -10.302 -1.856 1.00 91.25 97 PHE A N 1
ATOM 772 C CA . PHE A 1 97 ? 2.685 -8.960 -1.375 1.00 91.25 97 PHE A CA 1
ATOM 773 C C . PHE A 1 97 ? 4.137 -8.561 -1.665 1.00 91.25 97 PHE A C 1
ATOM 775 O O . PHE A 1 97 ? 4.390 -7.465 -2.155 1.00 91.25 97 PHE A O 1
ATOM 782 N N . LYS A 1 98 ? 5.089 -9.479 -1.450 1.00 93.06 98 LYS A N 1
ATOM 783 C CA . LYS A 1 98 ? 6.504 -9.238 -1.771 1.00 93.06 98 LYS A CA 1
ATOM 784 C C . LYS A 1 98 ? 6.700 -8.943 -3.262 1.00 93.06 98 LYS A C 1
ATOM 786 O O . LYS A 1 98 ? 7.337 -7.963 -3.621 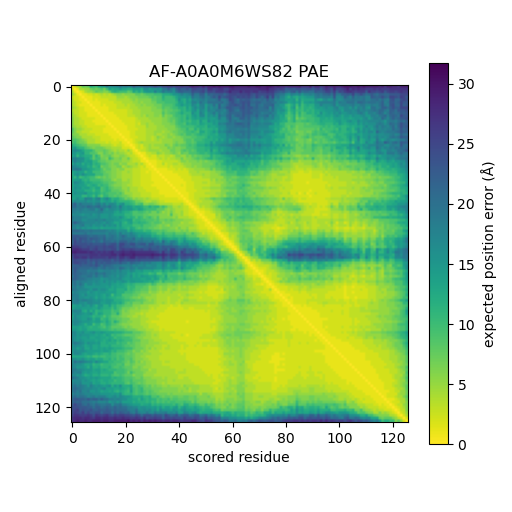1.00 93.06 98 LYS A O 1
ATOM 791 N N . LYS A 1 99 ? 6.104 -9.773 -4.117 1.00 94.19 99 LYS A N 1
ATOM 792 C CA . LYS A 1 99 ? 6.188 -9.655 -5.576 1.00 94.19 99 LYS A CA 1
ATOM 793 C C . LYS A 1 99 ? 5.537 -8.359 -6.076 1.00 94.19 99 LYS A C 1
ATOM 795 O O . LYS A 1 99 ? 6.085 -7.697 -6.945 1.00 94.19 99 LYS A O 1
ATOM 800 N N . LEU A 1 100 ? 4.394 -7.979 -5.506 1.00 94.31 100 LEU A N 1
ATOM 801 C CA . LEU A 1 100 ? 3.705 -6.727 -5.827 1.00 94.31 100 LEU A CA 1
ATOM 802 C C . LEU A 1 100 ? 4.521 -5.498 -5.427 1.00 94.31 100 LEU A C 1
ATOM 804 O O . LEU A 1 100 ? 4.615 -4.564 -6.214 1.00 94.31 100 LEU A O 1
ATOM 808 N N . SER A 1 101 ? 5.158 -5.531 -4.254 1.00 93.62 101 SER A N 1
ATOM 809 C CA . SER A 1 101 ? 6.085 -4.478 -3.829 1.00 93.62 101 SER A CA 1
ATOM 810 C C . SER A 1 101 ? 7.258 -4.345 -4.801 1.00 93.62 101 SER A C 1
ATOM 812 O O . SER A 1 101 ? 7.585 -3.241 -5.212 1.00 93.62 101 SER A O 1
ATOM 814 N N . GLU A 1 102 ? 7.851 -5.464 -5.235 1.00 94.06 102 GLU A N 1
ATOM 815 C CA . GLU A 1 102 ? 8.931 -5.447 -6.231 1.00 94.06 102 GLU A CA 1
ATOM 816 C C . GLU A 1 102 ? 8.471 -4.836 -7.567 1.00 94.06 102 GLU A C 1
ATOM 818 O O . GLU A 1 102 ? 9.233 -4.125 -8.220 1.00 94.06 102 GLU A O 1
ATOM 823 N N . TYR A 1 103 ? 7.227 -5.087 -7.984 1.00 94.12 103 TYR A N 1
ATOM 824 C CA . TYR A 1 103 ? 6.669 -4.544 -9.227 1.00 94.12 103 TYR A CA 1
ATOM 825 C C . TYR A 1 103 ? 6.427 -3.036 -9.169 1.00 94.12 103 TYR A C 1
ATOM 827 O O . TYR A 1 103 ? 6.687 -2.343 -10.156 1.00 94.12 103 TYR A O 1
ATOM 835 N N . ASP A 1 104 ? 5.968 -2.541 -8.023 1.00 94.44 104 ASP A N 1
ATOM 836 C CA . ASP A 1 104 ? 5.757 -1.115 -7.775 1.00 94.44 104 ASP A CA 1
ATOM 837 C C . ASP A 1 104 ? 7.090 -0.359 -7.632 1.00 94.44 104 ASP A C 1
ATOM 839 O O . ASP A 1 104 ? 7.274 0.716 -8.208 1.00 94.44 104 ASP A O 1
ATOM 843 N N . ASP A 1 105 ? 8.089 -0.976 -6.993 1.00 93.50 105 ASP A N 1
ATOM 844 C CA . ASP A 1 105 ? 9.456 -0.446 -6.938 1.00 93.50 105 ASP A CA 1
ATOM 845 C C . ASP A 1 105 ? 10.059 -0.306 -8.343 1.00 93.50 105 ASP A C 1
ATOM 847 O O . ASP A 1 105 ? 10.723 0.688 -8.656 1.00 93.50 105 ASP A O 1
ATOM 851 N N . ASN A 1 106 ? 9.837 -1.297 -9.214 1.00 92.75 106 ASN A N 1
ATOM 852 C CA . ASN A 1 106 ? 10.287 -1.232 -10.605 1.00 92.75 106 ASN A CA 1
ATOM 853 C C . ASN A 1 106 ? 9.581 -0.106 -11.364 1.00 92.75 106 ASN A C 1
ATOM 855 O O . ASN A 1 106 ? 10.235 0.615 -12.120 1.00 92.75 106 ASN A O 1
ATOM 859 N N . PHE A 1 107 ? 8.276 0.076 -11.142 1.00 92.50 107 PHE A N 1
ATOM 860 C CA . PHE A 1 107 ? 7.514 1.181 -11.719 1.00 92.50 107 PHE A CA 1
ATOM 861 C C . PHE A 1 107 ? 8.054 2.544 -11.266 1.00 92.50 107 PHE A C 1
ATOM 863 O O . PHE A 1 107 ? 8.312 3.408 -12.102 1.00 92.50 107 PHE A O 1
ATOM 870 N N . THR A 1 108 ? 8.329 2.715 -9.974 1.00 92.38 108 THR A N 1
ATOM 871 C CA . THR A 1 108 ? 8.902 3.957 -9.433 1.00 92.38 108 THR A CA 1
ATOM 872 C C . THR A 1 108 ? 10.271 4.257 -10.045 1.00 92.38 108 THR A C 1
ATOM 874 O O . THR A 1 108 ? 10.517 5.372 -10.504 1.00 92.38 108 THR A O 1
ATOM 877 N N . LYS A 1 109 ? 11.149 3.249 -10.145 1.00 90.75 109 LYS A N 1
ATOM 878 C CA . LYS A 1 109 ? 12.459 3.392 -10.807 1.00 90.75 109 LYS A CA 1
ATOM 879 C C . LYS A 1 109 ? 12.323 3.802 -12.268 1.00 90.75 109 LYS A C 1
ATOM 881 O O . LYS A 1 109 ? 13.103 4.624 -12.743 1.00 90.75 109 LYS A O 1
ATOM 886 N N . PHE A 1 110 ? 11.342 3.242 -12.971 1.00 88.88 110 PHE A N 1
ATOM 887 C CA . PHE A 1 110 ? 11.058 3.604 -14.352 1.00 88.88 110 PHE A CA 1
ATOM 888 C C . PHE A 1 110 ? 10.629 5.070 -14.476 1.00 88.88 110 PHE A C 1
ATOM 890 O O . PHE A 1 110 ? 11.181 5.786 -15.309 1.00 88.88 110 PHE A O 1
ATOM 897 N N . VAL A 1 111 ? 9.723 5.546 -13.617 1.00 89.69 111 VAL A N 1
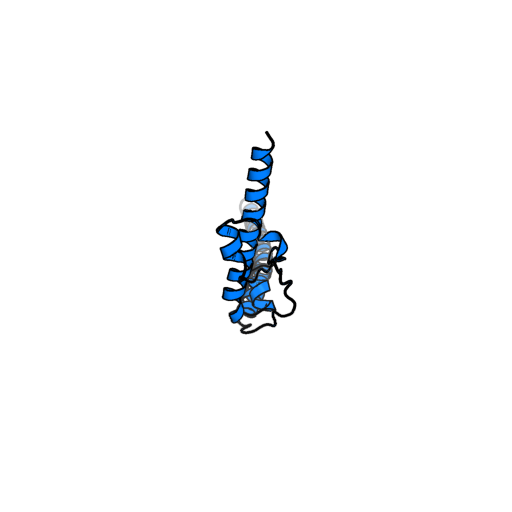ATOM 898 C CA . VAL A 1 111 ? 9.302 6.958 -13.598 1.00 89.69 111 VAL A CA 1
ATOM 899 C C . VAL A 1 111 ? 10.491 7.884 -13.322 1.00 89.69 111 VAL A C 1
ATOM 901 O O . VAL A 1 111 ? 10.739 8.797 -14.107 1.00 89.69 111 VAL A O 1
ATOM 904 N N . SER A 1 112 ? 11.296 7.603 -12.294 1.00 89.19 112 SER A N 1
ATOM 905 C CA . SER A 1 112 ? 12.485 8.413 -11.982 1.00 89.19 112 SER A CA 1
ATOM 906 C C . SER A 1 112 ? 13.524 8.413 -13.109 1.00 89.19 112 SER A C 1
ATOM 908 O O . SER A 1 112 ? 14.199 9.415 -13.345 1.00 89.19 112 SER A O 1
ATOM 910 N N . MET A 1 113 ? 13.664 7.299 -13.834 1.00 86.62 113 MET A N 1
ATOM 911 C CA . MET A 1 113 ? 14.520 7.240 -15.018 1.00 86.62 113 MET A CA 1
ATOM 912 C C . MET A 1 113 ? 14.000 8.170 -16.120 1.00 86.62 113 MET A C 1
ATOM 914 O O . MET A 1 113 ? 14.792 8.932 -16.676 1.00 86.62 113 MET A O 1
ATOM 918 N N . LEU A 1 114 ? 12.695 8.144 -16.417 1.00 85.81 114 LEU A N 1
ATOM 919 C CA . LEU A 1 114 ? 12.091 9.023 -17.425 1.00 85.81 114 LEU A CA 1
ATOM 920 C C . LEU A 1 114 ? 12.287 10.504 -17.084 1.00 85.81 114 LEU A C 1
ATOM 922 O O . LEU A 1 114 ? 12.656 11.284 -17.960 1.00 85.81 114 LEU A O 1
ATOM 926 N N . GLU A 1 115 ? 12.112 10.876 -15.817 1.00 88.12 115 GLU A N 1
ATOM 927 C CA . GLU A 1 115 ? 12.352 12.242 -15.337 1.00 88.12 115 GLU A CA 1
ATOM 928 C C . GLU A 1 115 ? 13.814 12.666 -15.535 1.00 88.12 115 GLU A C 1
ATOM 930 O O . GLU A 1 115 ? 14.079 13.765 -16.025 1.00 88.12 115 GLU A O 1
ATOM 935 N N . SER A 1 116 ? 14.773 11.783 -15.223 1.00 84.81 116 SER A N 1
ATOM 936 C CA . SER A 1 116 ? 16.200 12.079 -15.423 1.00 84.81 116 SER A CA 1
ATOM 937 C C . SER A 1 116 ? 16.562 12.273 -16.899 1.00 84.81 116 SER A C 1
ATOM 939 O O . SER A 1 116 ? 17.248 13.231 -17.239 1.00 84.81 116 SER A O 1
ATOM 941 N N . LEU A 1 117 ? 16.026 11.434 -17.793 1.00 83.00 117 LEU A N 1
ATOM 942 C CA . LEU A 1 117 ? 16.244 11.560 -19.236 1.00 83.00 117 LEU A CA 1
ATOM 943 C C . LEU A 1 117 ? 15.652 12.860 -19.792 1.00 83.00 117 LEU A C 1
ATOM 945 O O . LEU A 1 117 ? 16.245 13.487 -20.669 1.00 83.00 117 LEU A O 1
ATOM 949 N N . GLN A 1 118 ? 14.488 13.272 -19.285 1.00 84.50 118 GLN A N 1
ATOM 950 C CA . GLN A 1 118 ? 13.867 14.536 -19.668 1.00 84.50 118 GLN A CA 1
ATOM 951 C C . GLN A 1 118 ? 14.714 15.737 -19.225 1.00 84.50 118 GLN A C 1
ATOM 953 O O . GLN A 1 118 ? 14.869 16.686 -19.995 1.00 84.50 118 GLN A O 1
ATOM 958 N N . ALA A 1 119 ? 15.278 15.696 -18.015 1.00 84.94 119 ALA A N 1
ATOM 959 C CA . ALA A 1 119 ? 16.168 16.742 -17.516 1.00 84.94 119 ALA A CA 1
ATOM 960 C C . ALA A 1 119 ? 17.456 16.848 -18.351 1.00 84.94 119 ALA A C 1
ATOM 962 O O . ALA A 1 119 ? 17.834 17.950 -18.757 1.00 84.94 119 ALA A O 1
ATOM 963 N N . ASP A 1 120 ? 18.081 15.714 -18.677 1.00 80.44 120 ASP A N 1
ATOM 964 C CA . ASP A 1 120 ? 19.293 15.668 -19.501 1.00 80.44 120 ASP A CA 1
ATOM 965 C C . ASP A 1 120 ? 19.033 16.244 -20.902 1.00 80.44 120 ASP A C 1
ATOM 967 O O . ASP A 1 120 ? 19.778 17.109 -21.372 1.00 80.44 120 ASP A O 1
ATOM 971 N N . ALA A 1 121 ? 17.928 15.841 -21.542 1.00 78.69 121 ALA A N 1
ATOM 972 C CA . ALA A 1 121 ? 17.522 16.352 -22.851 1.00 78.69 121 ALA A CA 1
ATOM 973 C C . ALA A 1 121 ? 17.240 17.865 -22.839 1.00 78.69 121 ALA A C 1
ATOM 975 O O . ALA A 1 121 ? 17.583 18.560 -23.794 1.00 78.69 121 ALA A O 1
ATOM 976 N N . ALA A 1 122 ? 16.650 18.387 -21.759 1.00 81.81 122 ALA A N 1
ATOM 977 C CA . ALA A 1 122 ? 16.424 19.820 -21.596 1.00 81.81 122 ALA A CA 1
ATOM 978 C C . ALA A 1 122 ? 17.737 20.602 -21.407 1.00 81.81 122 ALA A C 1
ATOM 980 O O . ALA A 1 122 ? 17.849 21.726 -21.889 1.00 81.81 122 ALA A O 1
ATOM 981 N N . SER A 1 123 ? 18.740 20.012 -20.746 1.00 75.81 123 SER A N 1
ATOM 982 C CA . SER A 1 123 ? 20.050 20.646 -20.544 1.00 75.81 123 SER A CA 1
ATOM 983 C C . SER A 1 123 ? 20.933 20.657 -21.798 1.00 75.81 123 SER A C 1
ATOM 985 O O . SER A 1 123 ? 21.683 21.605 -22.000 1.00 75.81 123 SER A O 1
ATOM 987 N N . ALA A 1 124 ? 20.818 19.641 -22.662 1.00 68.38 124 ALA A N 1
ATOM 988 C CA . ALA A 1 124 ? 21.583 19.534 -23.906 1.00 68.38 124 ALA A CA 1
ATOM 989 C C . ALA A 1 124 ? 21.063 20.448 -25.035 1.00 68.38 124 ALA A C 1
ATOM 991 O O . ALA A 1 124 ? 21.728 20.608 -26.055 1.00 68.38 124 ALA A O 1
ATOM 992 N N . GLY A 1 125 ? 19.862 21.013 -24.871 1.00 58.44 125 GLY A N 1
ATOM 993 C CA . GLY A 1 125 ? 19.239 21.947 -25.812 1.00 58.44 125 GLY A CA 1
ATOM 994 C C . GLY A 1 125 ? 19.583 23.427 -25.594 1.00 58.44 125 GLY A C 1
ATOM 995 O O . GLY A 1 125 ? 19.004 24.258 -26.293 1.00 58.44 125 GLY A O 1
ATOM 996 N N . ASN A 1 126 ? 20.480 23.749 -24.651 1.00 45.25 126 ASN A N 1
ATOM 997 C CA . ASN A 1 126 ? 20.990 25.100 -24.370 1.00 45.25 126 ASN A CA 1
ATOM 998 C C . ASN A 1 126 ? 22.460 25.254 -24.772 1.00 45.25 126 ASN A C 1
ATOM 1000 O O . ASN A 1 126 ? 23.253 24.336 -24.468 1.00 45.25 126 ASN A O 1
#

pLDDT: mean 86.24, std 9.86, range [45.25, 95.19]

Radius of gyration: 27.26 Å; Cα contacts (8 Å, |Δi|>4): 77; chains: 1; bounding box: 50×44×78 Å

Organism: NCBI:txid39491

Secondary structure (DSSP, 8-state):
-HHHHHHHHHHHHHHHHHHHHHHHHHHHHHHHHHHHHHHHHHH------TTS-EE---GGGTTS--HHHHHHHTS-EE--TT--HHHHHHHH-GGGHHHHHHHHHHHHHHHHHHHHHHHHHHHHT-

Foldseek 3Di:
DVVVVVVVVVVVVVVVVVVVVVVVVVVVVVVVVVVVLQVLLQVFAAADPPPFPWDQDDPVVPVPPDPLVVVLNPPIATAPPPADLSNCSNHGNPNCSVVVVSNNVSNVSVVVVVVVVVVVVVVVVD

Solvent-accessible surface area (backbone atoms only — not comparable to full-atom values): 7154 Å² total; per-residue (Å²): 112,72,72,60,55,52,52,54,50,52,53,49,52,52,53,52,53,50,52,50,55,53,52,49,53,56,52,47,51,58,52,47,55,50,50,50,51,44,50,53,10,76,65,28,54,75,38,74,64,84,86,56,70,72,53,77,84,62,74,86,67,59,84,55,91,40,77,73,56,62,74,47,68,89,51,65,23,30,83,58,85,94,61,50,72,52,53,45,17,53,55,29,4,50,74,42,45,66,60,52,51,53,16,30,53,44,33,51,53,51,53,54,48,52,55,51,53,51,51,52,56,60,57,71,74,106

Mean predicted aligned error: 9.06 Å